Protein AF-A0A914RJ58-F1 (afdb_monomer_lite)

Secondary structure (DSSP, 8-state):
-PPP--S-EEEE--TTTTPPTT------GGG--S--SS-TTHHHHHHHHHHHHHHHHHHHTTS--EEEE--S---BTTB-HHHHHHHHHHHHTTSS--------SS-----

InterPro domains:
  IPR002225 3-beta hydroxysteroid dehydrogenase/isomerase [PF01073] (40-103)
  IPR036291 NAD(P)-binding domain superfamily [SSF51735] (29-109)

Structure (mmCIF, N/CA/C/O backbone):
data_AF-A0A914RJ58-F1
#
_entry.id   AF-A0A914RJ58-F1
#
loop_
_atom_site.group_PDB
_atom_site.id
_atom_site.type_symbol
_atom_site.label_atom_id
_atom_site.label_alt_id
_atom_site.label_comp_id
_atom_site.label_asym_id
_atom_site.label_entity_id
_atom_site.label_seq_id
_atom_site.pdbx_PDB_ins_code
_atom_site.Cartn_x
_atom_site.Cartn_y
_atom_site.Cartn_z
_atom_site.occupancy
_atom_site.B_iso_or_equiv
_atom_site.auth_seq_id
_atom_site.auth_comp_id
_atom_site.auth_asym_id
_atom_site.auth_atom_id
_atom_site.pdbx_PDB_model_num
ATOM 1 N N . MET A 1 1 ? -29.583 12.149 11.790 1.00 47.59 1 MET A N 1
ATOM 2 C CA . MET A 1 1 ? -28.893 11.160 10.932 1.00 47.59 1 MET A CA 1
ATOM 3 C C . MET A 1 1 ? -29.009 9.804 11.603 1.00 47.59 1 MET A C 1
ATOM 5 O O . MET A 1 1 ? -28.620 9.704 12.758 1.00 47.59 1 MET A O 1
ATOM 9 N N . GLN A 1 2 ? -29.597 8.802 10.945 1.00 51.62 2 GLN A N 1
ATOM 10 C CA . GLN A 1 2 ? -29.563 7.423 11.448 1.00 51.62 2 GLN A CA 1
ATOM 11 C C . GLN A 1 2 ? -28.135 6.891 11.291 1.00 51.62 2 GLN A C 1
ATOM 13 O O . GLN A 1 2 ? -27.572 6.993 10.202 1.00 51.62 2 GLN A O 1
ATOM 18 N N . SER A 1 3 ? -27.532 6.379 12.367 1.00 65.19 3 SER A N 1
ATOM 19 C CA . SER A 1 3 ? -26.237 5.711 12.258 1.00 65.19 3 SER A CA 1
ATOM 20 C C . SER A 1 3 ? -26.450 4.314 11.677 1.00 65.19 3 SER A C 1
ATOM 22 O O . SER A 1 3 ? -27.291 3.546 12.141 1.00 65.19 3 SER A O 1
ATOM 24 N N . LEU A 1 4 ? -25.707 3.993 10.621 1.00 73.25 4 LEU A N 1
ATOM 25 C CA . LEU A 1 4 ? -25.646 2.634 10.103 1.00 73.25 4 LEU A CA 1
ATOM 26 C C . LEU A 1 4 ? -24.741 1.831 11.036 1.00 73.25 4 LEU A C 1
ATOM 28 O O . LEU A 1 4 ? -23.576 2.179 11.228 1.00 73.25 4 LEU A O 1
ATOM 32 N N . HIS A 1 5 ? -25.276 0.773 11.641 1.00 81.75 5 HIS A N 1
ATOM 33 C CA . HIS A 1 5 ? -24.476 -0.149 12.435 1.00 81.75 5 HIS A CA 1
ATOM 34 C C . HIS A 1 5 ? -23.616 -0.999 11.491 1.00 81.75 5 HIS A C 1
ATOM 36 O O . HIS A 1 5 ? -24.121 -1.914 10.843 1.00 81.75 5 HIS A O 1
ATOM 42 N N . ILE A 1 6 ? -22.326 -0.673 11.383 1.00 80.94 6 ILE A N 1
ATOM 43 C CA . ILE A 1 6 ? -21.359 -1.432 10.583 1.00 80.94 6 ILE A CA 1
ATOM 44 C C . ILE A 1 6 ? -20.637 -2.414 11.519 1.00 80.94 6 ILE A C 1
ATOM 46 O O . ILE A 1 6 ? -19.799 -1.979 12.309 1.00 80.94 6 ILE A O 1
ATOM 50 N N . PRO A 1 7 ? -20.919 -3.729 11.450 1.00 79.69 7 PRO A N 1
ATOM 51 C CA . PRO A 1 7 ? -20.334 -4.701 12.378 1.00 79.69 7 PRO A CA 1
ATOM 52 C C . PRO A 1 7 ? -18.835 -4.931 12.134 1.00 79.69 7 PRO A C 1
ATOM 54 O O . PRO A 1 7 ? -18.090 -5.245 13.065 1.00 79.69 7 PRO A O 1
ATOM 57 N N . ARG A 1 8 ? -18.382 -4.789 10.881 1.00 90.56 8 ARG A N 1
ATOM 58 C CA . ARG A 1 8 ? -16.977 -4.922 10.488 1.00 90.56 8 ARG A CA 1
ATOM 59 C C . ARG A 1 8 ? -16.686 -4.122 9.223 1.00 90.56 8 ARG A C 1
ATOM 61 O O . ARG A 1 8 ? -17.392 -4.273 8.231 1.00 90.56 8 ARG A O 1
ATOM 68 N N . LEU A 1 9 ? -15.628 -3.320 9.247 1.00 93.50 9 LEU A N 1
ATOM 69 C CA . LEU A 1 9 ? -15.081 -2.641 8.076 1.00 93.50 9 LEU A CA 1
ATOM 70 C C . LEU A 1 9 ? -13.949 -3.483 7.475 1.00 93.50 9 LEU A C 1
ATOM 72 O O . LEU A 1 9 ? -13.039 -3.895 8.187 1.00 93.50 9 LEU A O 1
ATOM 76 N N . ILE A 1 10 ? -13.978 -3.723 6.167 1.00 95.44 10 ILE A N 1
ATOM 77 C CA . ILE A 1 10 ? -12.851 -4.325 5.446 1.00 95.44 10 ILE A CA 1
ATOM 78 C C . ILE A 1 10 ? -12.290 -3.250 4.525 1.00 95.44 10 ILE A C 1
ATOM 80 O O . ILE A 1 10 ? -13.010 -2.722 3.679 1.00 95.44 10 ILE A O 1
ATOM 84 N N . PHE A 1 11 ? -11.022 -2.905 4.713 1.00 95.50 11 PHE A N 1
ATOM 85 C CA . PHE A 1 11 ? -10.345 -1.875 3.938 1.00 95.50 11 PHE A CA 1
ATOM 86 C C . PHE A 1 11 ? -9.202 -2.478 3.128 1.00 95.50 11 PHE A C 1
ATOM 88 O O . PHE A 1 11 ? -8.347 -3.168 3.675 1.00 95.50 11 PHE A O 1
ATOM 95 N N . SER A 1 12 ? -9.183 -2.188 1.826 1.00 94.00 12 SER A N 1
ATOM 96 C CA . SER A 1 12 ? -8.080 -2.550 0.934 1.00 94.00 12 SER A CA 1
ATOM 97 C C . SER A 1 12 ? -7.148 -1.350 0.746 1.00 94.00 12 SER A C 1
ATOM 99 O O . SER A 1 12 ? -7.452 -0.402 0.005 1.00 94.00 12 SER A O 1
ATOM 101 N N . GLY A 1 13 ? -6.023 -1.411 1.449 1.00 91.81 13 GLY A N 1
ATOM 102 C CA . GLY A 1 13 ? -4.867 -0.537 1.310 1.00 91.81 13 GLY A CA 1
ATOM 103 C C . GLY A 1 13 ? -3.898 -1.041 0.242 1.00 91.81 13 GLY A C 1
ATOM 104 O O . GLY A 1 13 ? -4.316 -1.637 -0.751 1.00 91.81 13 GLY A O 1
ATOM 105 N N . ASP A 1 14 ? -2.614 -0.782 0.469 1.00 90.00 14 ASP A N 1
ATOM 106 C CA . ASP A 1 14 ? -1.503 -1.160 -0.402 1.00 90.00 14 ASP A CA 1
ATOM 107 C C . ASP A 1 14 ? -0.256 -1.406 0.467 1.00 90.00 14 ASP A C 1
ATOM 109 O O . ASP A 1 14 ? -0.044 -0.711 1.462 1.00 90.00 14 ASP A O 1
ATOM 113 N N . ALA A 1 15 ? 0.559 -2.407 0.140 1.00 87.19 15 ALA A N 1
ATOM 114 C CA . ALA A 1 15 ? 1.778 -2.709 0.898 1.00 87.19 15 ALA A CA 1
ATOM 115 C C . ALA A 1 15 ? 2.796 -1.561 0.876 1.00 87.19 15 ALA A C 1
ATOM 117 O O . ALA A 1 15 ? 3.497 -1.340 1.864 1.00 87.19 15 ALA A O 1
ATOM 118 N N . TYR A 1 16 ? 2.845 -0.804 -0.219 1.00 85.94 16 TYR A N 1
ATOM 119 C CA . TYR A 1 16 ? 3.809 0.272 -0.422 1.00 85.94 16 TYR A CA 1
ATOM 120 C C . TYR A 1 16 ? 3.254 1.647 -0.032 1.00 85.94 16 TYR A C 1
ATOM 122 O O . TYR A 1 16 ? 3.998 2.628 -0.031 1.00 85.94 16 TYR A O 1
ATOM 130 N N . SER A 1 17 ? 1.969 1.757 0.342 1.00 88.44 17 SER A N 1
ATOM 131 C CA . SER A 1 17 ? 1.386 3.055 0.713 1.00 88.44 17 SER A CA 1
ATOM 132 C C . SER A 1 17 ? 1.980 3.660 1.981 1.00 88.44 17 SER A C 1
ATOM 134 O O . SER A 1 17 ? 1.909 4.871 2.149 1.00 88.44 17 SER A O 1
ATOM 136 N N . MET A 1 18 ? 2.545 2.838 2.868 1.00 86.25 18 MET A N 1
ATOM 137 C CA . MET A 1 18 ? 3.164 3.291 4.121 1.00 86.25 18 MET A CA 1
ATOM 138 C C . MET A 1 18 ? 4.680 3.485 4.001 1.00 86.25 18 MET A C 1
ATOM 140 O O . MET A 1 18 ? 5.313 3.837 4.992 1.00 86.25 18 MET A O 1
ATOM 144 N N . LEU A 1 19 ? 5.266 3.258 2.819 1.00 85.12 19 LEU A N 1
ATOM 145 C CA . LEU A 1 19 ? 6.707 3.385 2.636 1.00 85.12 19 LEU A CA 1
ATOM 146 C C . LEU A 1 19 ? 7.092 4.813 2.237 1.00 85.12 19 LEU A C 1
ATOM 148 O O . LEU A 1 19 ? 6.553 5.341 1.251 1.00 85.12 19 LEU A O 1
ATOM 152 N N . PRO A 1 20 ? 8.049 5.428 2.950 1.00 83.25 20 PRO A N 1
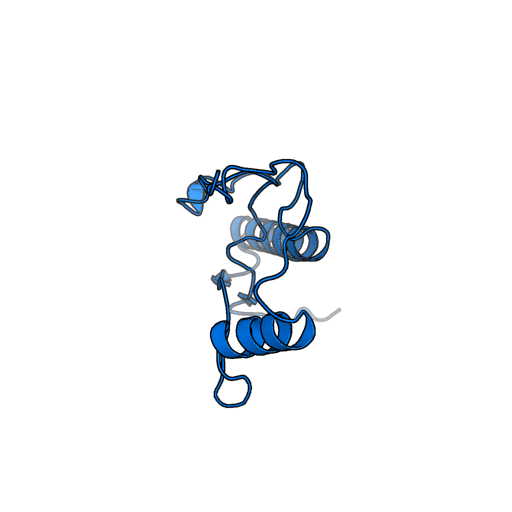ATOM 153 C CA . PRO A 1 20 ? 8.700 6.624 2.465 1.00 83.25 20 PRO A CA 1
ATOM 154 C C . PRO A 1 20 ? 9.513 6.343 1.199 1.00 83.25 20 PRO A C 1
ATOM 156 O O . PRO A 1 20 ? 9.919 5.217 0.902 1.00 83.25 20 PRO A O 1
ATOM 159 N N . SER A 1 21 ? 9.755 7.393 0.421 1.00 77.38 21 SER A N 1
ATOM 160 C CA . SER A 1 21 ? 10.600 7.306 -0.768 1.00 77.38 21 SER A CA 1
ATOM 161 C C . SER A 1 21 ? 12.024 6.910 -0.375 1.00 77.38 21 SER A C 1
ATOM 163 O O . SER A 1 21 ? 12.632 7.563 0.471 1.00 77.38 21 SER A O 1
ATOM 165 N N . GLY A 1 22 ? 12.564 5.877 -1.026 1.00 67.06 22 GLY A N 1
ATOM 166 C CA . GLY A 1 22 ? 13.911 5.362 -0.763 1.00 67.06 22 GLY A CA 1
ATOM 167 C C . GLY A 1 22 ? 14.011 4.399 0.424 1.00 67.06 22 GLY A C 1
ATOM 168 O O . GLY A 1 22 ? 15.114 3.956 0.729 1.00 67.06 22 GLY A O 1
ATOM 169 N N . ASP A 1 23 ? 12.895 4.060 1.076 1.00 70.50 23 ASP A N 1
ATOM 170 C CA . ASP A 1 23 ? 12.867 3.051 2.133 1.00 70.50 23 ASP A CA 1
ATOM 171 C C . ASP A 1 23 ? 12.653 1.644 1.558 1.00 70.50 23 ASP A C 1
ATOM 173 O O . ASP A 1 23 ? 11.693 1.369 0.835 1.00 70.50 23 ASP A O 1
ATOM 177 N N . ASN A 1 24 ? 13.576 0.753 1.900 1.00 63.59 24 ASN A N 1
ATOM 178 C CA . ASN A 1 24 ? 13.621 -0.657 1.535 1.00 63.59 24 ASN A CA 1
ATOM 179 C C . ASN A 1 24 ? 13.415 -1.591 2.747 1.00 63.59 24 ASN A C 1
ATOM 181 O O . ASN A 1 24 ? 13.511 -2.811 2.604 1.00 63.59 24 ASN A O 1
ATOM 185 N N . PHE A 1 25 ? 13.103 -1.045 3.929 1.00 58.84 25 PHE A N 1
ATOM 186 C CA . PHE A 1 25 ? 12.981 -1.772 5.198 1.00 58.84 25 PHE A CA 1
ATOM 187 C C . PHE A 1 25 ? 11.537 -1.920 5.700 1.00 58.84 25 PHE A C 1
ATOM 189 O O . PHE A 1 25 ? 11.321 -2.126 6.895 1.00 58.84 25 PHE A O 1
ATOM 196 N N . GLY A 1 26 ? 10.553 -1.911 4.794 1.00 59.12 26 GLY A N 1
ATOM 197 C CA . GLY A 1 26 ? 9.123 -2.152 5.047 1.00 59.12 26 GLY A CA 1
ATOM 198 C C . GLY A 1 26 ? 8.762 -3.557 5.557 1.00 59.12 26 GLY A C 1
ATOM 199 O O . GLY A 1 26 ? 7.890 -4.216 4.999 1.00 59.12 26 GLY A O 1
ATOM 200 N N . LEU A 1 27 ? 9.466 -4.061 6.570 1.00 57.69 27 LEU A N 1
ATOM 201 C CA . LEU A 1 27 ? 9.506 -5.472 6.953 1.00 57.69 27 LEU A CA 1
ATOM 202 C C . LEU A 1 27 ? 8.401 -5.878 7.943 1.00 57.69 27 LEU A C 1
ATOM 204 O O . LEU A 1 27 ? 8.200 -7.071 8.160 1.00 57.69 27 LEU A O 1
ATOM 208 N N . SER A 1 28 ? 7.686 -4.932 8.564 1.00 68.19 28 SER A N 1
ATOM 209 C CA . SER A 1 28 ? 6.634 -5.250 9.540 1.00 68.19 28 SER A CA 1
ATOM 210 C C . SER A 1 28 ? 5.571 -4.165 9.646 1.00 68.19 28 SER A C 1
ATOM 212 O O . SER A 1 28 ? 5.872 -2.980 9.666 1.00 68.19 28 SER A O 1
ATOM 214 N N . GLU A 1 29 ? 4.311 -4.560 9.810 1.00 68.19 29 GLU A N 1
ATOM 215 C CA . GLU A 1 29 ? 3.200 -3.621 9.992 1.00 68.19 29 GLU A CA 1
ATOM 216 C C . GLU A 1 29 ? 3.318 -2.795 11.281 1.00 68.19 29 GLU A C 1
ATOM 218 O O . GLU A 1 29 ? 2.786 -1.687 11.341 1.00 68.19 29 GLU A O 1
ATOM 223 N N . TYR A 1 30 ? 4.049 -3.308 12.277 1.00 66.00 30 TYR A N 1
ATOM 224 C CA . TYR A 1 30 ? 4.283 -2.642 13.560 1.00 66.00 30 TYR A CA 1
ATOM 225 C C . TYR A 1 30 ? 5.187 -1.410 13.459 1.00 66.00 30 TYR A C 1
ATOM 227 O O . TYR A 1 30 ? 5.125 -0.555 14.338 1.00 66.00 30 TYR A O 1
ATOM 235 N N . ILE A 1 31 ? 6.015 -1.295 12.415 1.00 72.56 31 ILE A N 1
ATOM 236 C CA . ILE A 1 31 ? 6.903 -0.130 12.250 1.00 72.56 31 ILE A CA 1
ATOM 237 C C . ILE A 1 31 ? 6.156 1.078 11.667 1.00 72.56 31 ILE A C 1
ATOM 239 O O . ILE A 1 31 ? 6.601 2.212 11.817 1.00 72.56 31 ILE A O 1
ATOM 243 N N . HIS A 1 32 ? 4.990 0.856 11.051 1.00 74.12 32 HIS A N 1
ATOM 244 C CA . HIS A 1 32 ? 4.162 1.892 10.427 1.00 74.12 32 HIS A CA 1
ATOM 245 C C . HIS A 1 32 ? 3.234 2.578 11.447 1.00 74.12 32 HIS A C 1
ATOM 247 O O . HIS A 1 32 ? 2.025 2.714 11.228 1.00 74.12 32 HIS A O 1
ATOM 253 N N . ASP A 1 33 ? 3.776 2.975 12.601 1.00 80.31 33 ASP A N 1
ATOM 254 C CA . ASP A 1 33 ? 2.981 3.596 13.667 1.00 80.31 33 ASP A CA 1
ATOM 255 C C . ASP A 1 33 ? 2.735 5.095 13.444 1.00 80.31 33 ASP A C 1
ATOM 257 O O . ASP A 1 33 ? 1.728 5.640 13.892 1.00 80.31 33 ASP A O 1
ATOM 261 N N . SER A 1 34 ? 3.603 5.755 12.678 1.00 86.00 34 SER A N 1
ATOM 262 C CA . SER A 1 34 ? 3.483 7.165 12.308 1.00 86.00 34 SER A CA 1
ATOM 263 C C . SER A 1 34 ? 3.347 7.349 10.796 1.00 86.00 34 SER A C 1
ATOM 265 O O . SER A 1 34 ? 3.646 6.458 10.003 1.00 86.00 34 SER A O 1
ATOM 267 N N . MET A 1 35 ? 2.824 8.510 10.395 1.00 87.56 35 MET A N 1
ATOM 268 C CA . MET A 1 35 ? 2.689 8.851 8.983 1.00 87.56 35 MET A CA 1
ATOM 269 C C . MET A 1 35 ? 4.076 9.135 8.382 1.00 87.56 35 MET A C 1
ATOM 271 O O . MET A 1 35 ? 4.817 9.934 8.965 1.00 87.56 35 MET A O 1
ATOM 275 N N . PRO A 1 36 ? 4.412 8.562 7.215 1.00 85.50 36 PRO A N 1
ATOM 276 C CA . PRO A 1 36 ? 5.606 8.937 6.467 1.00 85.50 36 PRO A CA 1
ATOM 277 C C . PRO A 1 36 ? 5.634 10.434 6.122 1.00 85.50 36 PRO A C 1
ATOM 279 O O . PRO A 1 36 ? 4.593 11.059 5.908 1.00 85.50 36 PRO A O 1
ATOM 282 N N . SER A 1 37 ? 6.831 11.020 6.037 1.00 86.12 37 SER A N 1
ATOM 283 C CA . SER A 1 37 ? 7.021 12.414 5.600 1.00 86.12 37 SER A CA 1
ATOM 284 C C . SER A 1 37 ? 6.877 12.591 4.084 1.00 86.12 37 SER A C 1
ATOM 286 O O . SER A 1 37 ? 6.584 13.686 3.607 1.00 86.12 37 SER A O 1
ATOM 288 N N . ASN A 1 38 ? 7.078 11.513 3.329 1.00 85.56 38 ASN A N 1
ATOM 289 C CA . ASN A 1 38 ? 6.860 11.397 1.893 1.00 85.56 38 ASN A CA 1
ATOM 290 C C . ASN A 1 38 ? 6.340 9.983 1.576 1.00 85.56 38 ASN A C 1
ATOM 292 O O . ASN A 1 38 ? 6.365 9.111 2.437 1.00 85.56 38 ASN A O 1
ATOM 296 N N . PHE A 1 39 ? 5.852 9.755 0.357 1.00 86.31 39 PHE A N 1
ATOM 297 C CA . PHE A 1 39 ? 5.231 8.484 -0.023 1.00 86.31 39 PHE A CA 1
ATOM 298 C C . PHE A 1 39 ? 5.825 7.968 -1.328 1.00 86.31 39 PHE A C 1
ATOM 300 O O . PHE A 1 39 ? 5.791 8.676 -2.338 1.00 86.31 39 PHE A O 1
ATOM 307 N N . MET A 1 40 ? 6.294 6.717 -1.326 1.00 84.81 40 MET A N 1
ATOM 308 C CA . MET A 1 40 ? 6.861 6.055 -2.507 1.00 84.81 40 MET A CA 1
ATOM 309 C C . MET A 1 40 ? 5.877 6.046 -3.686 1.00 84.81 40 MET A C 1
ATOM 311 O O . MET A 1 40 ? 6.257 6.328 -4.820 1.00 84.81 40 MET A O 1
ATOM 315 N N . LEU A 1 41 ? 4.594 5.793 -3.411 1.00 85.81 41 LEU A N 1
ATOM 316 C CA . LEU A 1 41 ? 3.526 5.811 -4.417 1.00 85.81 41 LEU A CA 1
ATOM 317 C C . LEU A 1 41 ? 2.883 7.201 -4.613 1.00 85.81 41 LEU A C 1
ATOM 319 O O . LEU A 1 41 ? 1.783 7.313 -5.162 1.00 85.81 41 LEU A O 1
ATOM 323 N N . GLY A 1 42 ? 3.517 8.268 -4.120 1.00 87.44 42 GLY A N 1
ATOM 324 C CA . GLY A 1 42 ? 3.005 9.636 -4.200 1.00 87.44 42 GLY A CA 1
ATOM 325 C C . GLY A 1 42 ? 1.613 9.800 -3.577 1.00 87.44 42 GLY A C 1
ATOM 326 O O . GLY A 1 42 ? 1.301 9.207 -2.544 1.00 87.44 42 GLY A O 1
ATOM 327 N N . ILE A 1 43 ? 0.756 10.589 -4.235 1.00 90.06 43 ILE A N 1
ATOM 328 C CA . ILE A 1 43 ? -0.606 10.919 -3.765 1.00 90.06 43 ILE A CA 1
ATOM 329 C C . ILE A 1 43 ? -1.462 9.660 -3.569 1.00 90.06 43 ILE A C 1
ATOM 331 O O . ILE A 1 43 ? -2.286 9.602 -2.654 1.00 90.06 43 ILE A O 1
ATOM 335 N N . TYR A 1 44 ? -1.266 8.631 -4.400 1.00 89.81 44 TYR A N 1
ATOM 336 C CA . TYR A 1 44 ? -1.980 7.367 -4.242 1.00 89.81 44 TYR A CA 1
ATOM 337 C C . TYR A 1 44 ? -1.620 6.702 -2.906 1.00 89.81 44 TYR A C 1
ATOM 339 O O . TYR A 1 44 ? -2.521 6.396 -2.121 1.00 89.81 44 TYR A O 1
ATOM 347 N N . GLY A 1 45 ? -0.322 6.572 -2.608 1.00 90.38 45 GLY A N 1
ATOM 348 C CA . GLY A 1 45 ? 0.157 6.044 -1.328 1.00 90.38 45 GLY A CA 1
ATOM 349 C C . GLY A 1 45 ? -0.346 6.864 -0.142 1.00 90.38 45 GLY A C 1
ATOM 350 O O . GLY A 1 45 ? -0.940 6.310 0.783 1.00 90.38 45 GLY A O 1
ATOM 351 N N . GLU A 1 46 ? -0.230 8.191 -0.224 1.00 93.69 46 GLU A N 1
ATOM 352 C CA . GLU A 1 46 ? -0.716 9.102 0.816 1.00 93.69 46 GLU A CA 1
ATOM 353 C C . GLU A 1 46 ? -2.208 8.902 1.114 1.00 93.69 46 GLU A C 1
ATOM 355 O O . GLU A 1 46 ? -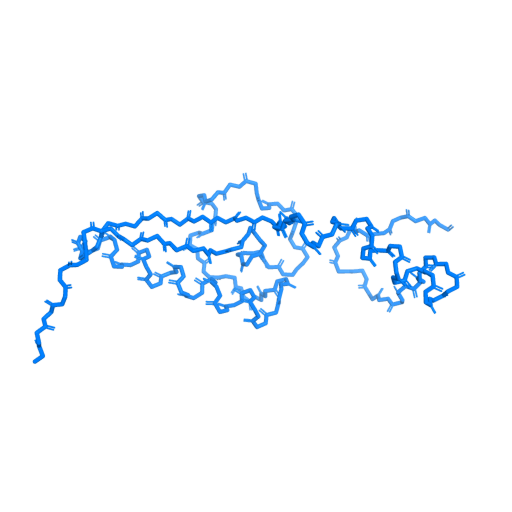2.616 8.823 2.277 1.00 93.69 46 GLU A O 1
ATOM 360 N N . SER A 1 47 ? -3.038 8.796 0.072 1.00 95.50 47 SER A N 1
ATOM 361 C CA . SER A 1 47 ? -4.486 8.639 0.231 1.00 95.50 47 SER A CA 1
ATOM 362 C C . SER A 1 47 ? -4.848 7.358 0.992 1.00 95.50 47 SER A C 1
ATOM 364 O O . SER A 1 47 ? -5.716 7.378 1.872 1.00 95.50 47 SER A O 1
ATOM 366 N N . LYS A 1 48 ? -4.142 6.257 0.705 1.00 94.75 48 LYS A N 1
ATOM 367 C CA . LYS A 1 48 ? -4.338 4.958 1.354 1.00 94.75 48 LYS A CA 1
ATOM 368 C C . LYS A 1 48 ? -3.836 4.973 2.793 1.00 94.75 48 LYS A C 1
ATOM 370 O O . LYS A 1 48 ? -4.574 4.540 3.678 1.00 94.75 48 LYS A O 1
ATOM 375 N N . ALA A 1 49 ? -2.658 5.546 3.035 1.00 93.19 49 ALA A N 1
ATOM 376 C CA . ALA A 1 49 ? -2.095 5.698 4.372 1.00 93.19 49 ALA A CA 1
ATOM 377 C C . ALA A 1 49 ? -3.017 6.524 5.282 1.00 93.19 49 ALA A C 1
ATOM 379 O O . ALA A 1 49 ? -3.376 6.095 6.379 1.00 93.19 49 ALA A O 1
ATOM 380 N N . ARG A 1 50 ? -3.493 7.685 4.811 1.00 95.12 50 ARG A N 1
ATOM 381 C CA . ARG A 1 50 ? -4.425 8.538 5.570 1.00 95.12 50 ARG A CA 1
ATOM 382 C C . ARG A 1 50 ? -5.727 7.825 5.913 1.00 95.12 50 ARG A C 1
ATOM 384 O O . ARG A 1 50 ? -6.171 7.908 7.058 1.00 95.12 50 ARG A O 1
ATOM 391 N N . ALA A 1 51 ? -6.328 7.126 4.950 1.00 95.62 51 ALA A N 1
ATOM 392 C CA . ALA A 1 51 ? -7.541 6.352 5.192 1.00 95.62 51 ALA A CA 1
ATOM 393 C C . ALA A 1 51 ? -7.308 5.277 6.263 1.00 95.62 51 ALA A C 1
ATOM 395 O O . ALA A 1 51 ? -8.105 5.142 7.192 1.00 95.62 51 ALA A O 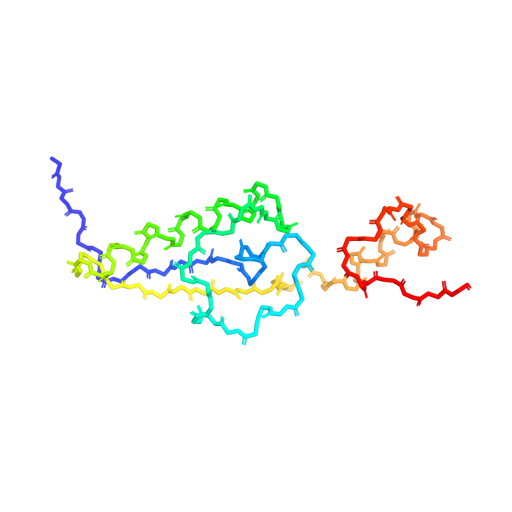1
ATOM 396 N N . GLU A 1 52 ? -6.181 4.572 6.184 1.00 94.38 52 GLU A N 1
ATOM 397 C CA . GLU A 1 52 ? -5.817 3.558 7.163 1.00 94.38 52 GLU A CA 1
ATOM 398 C C . GLU A 1 52 ? -5.667 4.132 8.580 1.00 94.38 52 GLU A C 1
ATOM 400 O O . GLU A 1 52 ? -6.230 3.585 9.526 1.00 94.38 52 GLU A O 1
ATOM 405 N N . PHE A 1 53 ? -4.988 5.272 8.742 1.00 93.25 53 PHE A N 1
ATOM 406 C CA . PHE A 1 53 ? -4.844 5.936 10.044 1.00 93.25 53 PHE A CA 1
ATOM 407 C C . PHE A 1 53 ? -6.187 6.360 10.653 1.00 93.25 53 PHE A C 1
ATOM 409 O O . PHE A 1 53 ? -6.388 6.226 11.863 1.00 93.25 53 PHE A O 1
ATOM 416 N N . VAL A 1 54 ? -7.128 6.837 9.832 1.00 93.88 54 VAL A N 1
ATOM 417 C CA . VAL A 1 54 ? -8.491 7.153 10.292 1.00 93.88 54 VAL A CA 1
ATOM 418 C C . VAL A 1 54 ? -9.197 5.892 10.792 1.00 93.88 54 VAL A C 1
ATOM 420 O O . VAL A 1 54 ? -9.813 5.915 11.859 1.00 93.88 54 VAL A O 1
ATOM 423 N N . ILE A 1 55 ? -9.065 4.782 10.062 1.00 93.56 55 ILE A N 1
ATOM 424 C CA . ILE A 1 55 ? -9.650 3.490 10.438 1.00 93.56 55 ILE A CA 1
ATOM 425 C C . ILE A 1 55 ? -9.024 2.972 11.736 1.00 93.56 55 ILE A C 1
ATOM 427 O O . ILE A 1 55 ? -9.761 2.614 12.652 1.00 93.56 55 ILE A O 1
ATOM 431 N N . ARG A 1 56 ? -7.690 2.999 11.860 1.00 91.69 56 ARG A N 1
ATOM 432 C CA . ARG A 1 56 ? -6.960 2.608 13.080 1.00 91.69 56 ARG A CA 1
ATOM 433 C C . ARG A 1 56 ? -7.403 3.423 14.295 1.00 91.69 56 ARG A C 1
ATOM 435 O O . ARG A 1 56 ? -7.598 2.875 15.374 1.00 91.69 56 ARG A O 1
ATOM 442 N N . LYS A 1 57 ? -7.615 4.730 14.128 1.00 91.94 57 LYS A N 1
ATOM 443 C CA . LYS A 1 57 ? -8.130 5.579 15.210 1.00 91.94 57 LYS A CA 1
ATOM 444 C C . LYS A 1 57 ? -9.550 5.172 15.622 1.00 91.94 57 LYS A C 1
ATOM 446 O O . LYS A 1 57 ? -9.839 5.100 16.811 1.00 91.94 57 LYS A O 1
ATOM 451 N N . ALA A 1 58 ? -10.422 4.880 14.658 1.00 90.56 58 ALA A N 1
ATOM 452 C CA . ALA A 1 58 ? -11.797 4.456 14.925 1.00 90.56 58 ALA A CA 1
ATOM 453 C C . ALA A 1 58 ? -11.897 3.047 15.548 1.00 90.56 58 ALA A C 1
ATOM 455 O O . ALA A 1 58 ? -12.843 2.770 16.290 1.00 90.56 58 ALA A O 1
ATOM 456 N N . THR A 1 59 ? -10.934 2.157 15.278 1.00 90.94 59 THR A N 1
ATOM 457 C CA . THR A 1 59 ? -10.853 0.851 15.953 1.00 90.94 59 THR A CA 1
ATOM 458 C C . THR A 1 59 ? -10.337 0.977 17.383 1.00 90.94 59 THR A C 1
ATOM 460 O O . THR A 1 59 ? -10.877 0.328 18.275 1.00 90.94 59 THR A O 1
ATOM 463 N N . GLN A 1 60 ? -9.364 1.858 17.640 1.00 89.69 60 GLN A N 1
ATOM 464 C CA . GLN A 1 60 ? -8.866 2.138 18.996 1.00 89.69 60 GLN A CA 1
ATOM 465 C C . GLN A 1 60 ? -9.949 2.706 19.923 1.00 89.69 60 GLN A C 1
ATOM 467 O O . GLN A 1 60 ? -9.970 2.387 21.109 1.00 89.69 60 GLN A O 1
ATOM 472 N N . THR A 1 61 ? -10.876 3.513 19.397 1.00 87.19 61 THR A N 1
ATOM 473 C CA . THR A 1 61 ? -12.023 4.030 20.165 1.00 87.19 61 THR A CA 1
ATOM 474 C C . THR A 1 61 ? -13.143 3.003 20.353 1.00 87.19 61 THR A C 1
ATOM 476 O O . THR A 1 61 ? -14.157 3.321 20.972 1.00 87.19 61 THR A O 1
ATOM 479 N N . GLY A 1 62 ? -13.008 1.793 19.796 1.00 84.00 62 GLY A N 1
ATOM 480 C CA . GLY A 1 62 ? -14.043 0.755 19.817 1.00 84.00 62 GLY A CA 1
ATOM 481 C C . GLY A 1 62 ? -15.268 1.084 18.959 1.00 84.00 62 GLY A C 1
ATOM 482 O O . GLY A 1 62 ? -16.301 0.431 19.088 1.00 84.00 62 GLY A O 1
ATOM 483 N N . SER A 1 63 ? -15.183 2.102 18.094 1.00 83.12 63 SER A N 1
ATOM 484 C CA . SER A 1 63 ? -16.312 2.550 17.270 1.00 83.12 63 SER A CA 1
ATOM 485 C C . SER A 1 63 ? -16.596 1.600 16.107 1.00 83.12 63 SER A C 1
ATOM 487 O O . SER A 1 63 ? -17.743 1.493 15.679 1.00 83.12 63 SER A O 1
ATOM 489 N N . ILE A 1 64 ? -15.565 0.91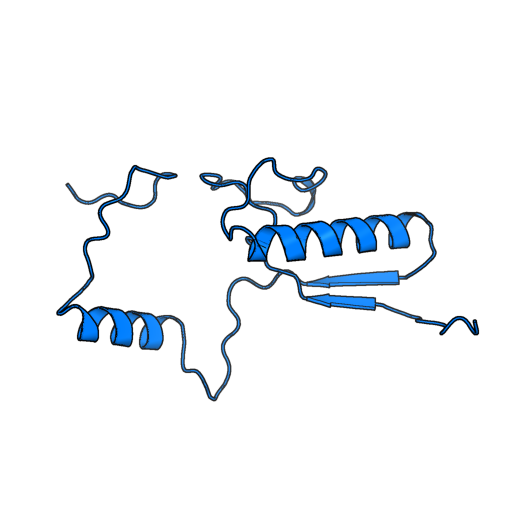3 15.604 1.00 88.62 64 ILE A N 1
ATOM 490 C CA . ILE A 1 64 ? -15.664 -0.103 14.550 1.00 88.62 64 ILE A CA 1
ATOM 491 C C . ILE A 1 64 ? -14.680 -1.250 14.814 1.00 88.62 64 ILE A C 1
ATOM 493 O O . ILE A 1 64 ? -13.618 -1.041 15.393 1.00 88.62 64 ILE A O 1
ATOM 497 N N . ASN A 1 65 ? -14.983 -2.446 14.309 1.00 92.19 65 ASN A N 1
ATOM 498 C CA . ASN A 1 65 ? -13.986 -3.503 14.116 1.00 92.19 65 ASN A CA 1
ATOM 499 C C . ASN A 1 65 ? -13.516 -3.467 12.661 1.00 92.19 65 ASN A C 1
ATOM 501 O O . ASN A 1 65 ? -14.365 -3.444 11.770 1.00 92.19 65 ASN A O 1
ATOM 505 N N . ALA A 1 66 ? -12.208 -3.486 12.394 1.00 93.38 66 ALA A N 1
ATOM 506 C CA . ALA A 1 66 ? -11.701 -3.414 11.024 1.00 93.38 66 ALA A CA 1
ATOM 507 C C . ALA A 1 66 ? -10.650 -4.478 10.696 1.00 93.38 66 ALA A C 1
ATOM 509 O O . ALA A 1 66 ? -9.865 -4.870 11.555 1.00 93.38 66 ALA A O 1
ATOM 510 N N . ILE A 1 67 ? -10.634 -4.906 9.432 1.00 95.06 67 ILE A N 1
ATOM 511 C CA . ILE A 1 67 ? -9.543 -5.663 8.810 1.00 95.06 67 ILE A CA 1
ATOM 512 C C . ILE A 1 67 ? -8.961 -4.778 7.712 1.00 95.06 67 ILE A C 1
ATOM 514 O O . ILE A 1 67 ? -9.691 -4.328 6.826 1.00 95.06 67 ILE A O 1
ATOM 518 N N . ILE A 1 68 ? -7.658 -4.529 7.778 1.00 93.81 68 ILE A N 1
ATOM 519 C CA . ILE A 1 68 ? -6.914 -3.778 6.770 1.00 93.81 68 ILE A CA 1
ATOM 520 C C . ILE A 1 68 ? -6.070 -4.780 5.987 1.00 93.81 68 ILE A C 1
ATOM 522 O O . ILE A 1 68 ? -5.268 -5.502 6.568 1.00 93.81 68 ILE A O 1
ATOM 526 N N . LEU A 1 69 ? -6.270 -4.833 4.674 1.00 93.12 69 LEU A N 1
ATOM 527 C CA . LEU A 1 69 ? -5.495 -5.661 3.757 1.00 93.12 69 LEU A CA 1
ATOM 528 C C . LEU A 1 69 ? -4.542 -4.758 2.981 1.00 93.12 69 LEU A C 1
ATOM 530 O O . LEU A 1 69 ? -4.981 -3.764 2.407 1.00 93.12 69 LEU A O 1
ATOM 534 N N . ARG A 1 70 ? -3.259 -5.112 2.926 1.00 90.19 70 ARG A N 1
ATOM 535 C CA . ARG A 1 70 ? -2.229 -4.378 2.179 1.00 90.19 70 ARG A CA 1
ATOM 536 C C . ARG A 1 70 ? -1.647 -5.251 1.056 1.00 90.19 70 ARG A C 1
ATOM 538 O O . ARG A 1 70 ? -0.546 -5.776 1.200 1.00 90.19 70 ARG A O 1
ATOM 545 N N . PRO A 1 71 ? -2.391 -5.486 -0.036 1.00 88.25 71 PRO A N 1
ATOM 546 C CA . PRO A 1 71 ? -1.855 -6.195 -1.195 1.00 88.25 71 PRO A CA 1
ATOM 547 C C . PRO A 1 71 ? -0.730 -5.385 -1.861 1.00 88.25 71 PRO A C 1
ATOM 549 O O . PRO A 1 71 ? -0.735 -4.159 -1.809 1.00 88.25 71 PRO A O 1
ATOM 552 N N . THR A 1 72 ? 0.228 -6.066 -2.491 1.00 83.19 72 THR A N 1
ATOM 553 C CA . THR A 1 72 ? 1.309 -5.437 -3.274 1.00 83.19 72 THR A CA 1
ATOM 554 C C . THR A 1 72 ? 0.875 -5.207 -4.718 1.00 83.19 72 THR A C 1
ATOM 556 O O . THR A 1 72 ? 0.825 -4.085 -5.200 1.00 83.19 72 THR A O 1
ATOM 559 N N . LEU A 1 73 ? 0.538 -6.286 -5.417 1.00 77.88 73 LEU A N 1
ATOM 560 C CA . LEU A 1 73 ? 0.083 -6.278 -6.799 1.00 77.88 73 LEU A CA 1
ATOM 561 C C . LEU A 1 73 ? -1.090 -7.249 -6.914 1.00 77.88 73 LEU A C 1
ATOM 563 O O . LEU A 1 73 ? -0.993 -8.398 -6.481 1.00 77.88 73 LEU A O 1
ATOM 567 N N . ILE A 1 74 ? -2.197 -6.787 -7.488 1.00 75.69 74 ILE A N 1
ATOM 568 C CA . ILE A 1 74 ? -3.396 -7.600 -7.701 1.00 75.69 74 ILE A CA 1
ATOM 569 C C . ILE A 1 74 ? -3.497 -7.896 -9.196 1.00 75.69 74 ILE A C 1
ATOM 571 O O . ILE A 1 74 ? -3.557 -6.974 -10.003 1.00 75.69 74 ILE A O 1
ATOM 575 N N . PHE A 1 75 ? -3.533 -9.178 -9.557 1.00 71.94 75 PHE A N 1
ATOM 576 C CA . PHE A 1 75 ? -3.748 -9.641 -10.930 1.00 71.94 75 PHE A CA 1
ATOM 577 C C . PHE A 1 75 ? -4.982 -10.541 -10.980 1.00 71.94 75 PHE A C 1
ATOM 579 O O . PHE A 1 75 ? -5.261 -11.263 -10.021 1.00 71.94 75 PHE A O 1
ATOM 586 N N . GLY A 1 76 ? -5.711 -10.501 -12.094 1.00 66.12 76 GLY A N 1
ATOM 587 C CA . GLY A 1 76 ? -6.903 -11.316 -12.324 1.00 66.12 76 GLY A CA 1
ATOM 588 C C . GLY A 1 76 ? -6.913 -11.922 -13.724 1.00 66.12 76 GLY A C 1
ATOM 589 O O . GLY A 1 76 ? -6.073 -11.594 -14.557 1.00 66.12 76 GLY A O 1
ATOM 590 N N . GLU A 1 77 ? -7.891 -12.784 -14.000 1.00 59.78 77 GLU A N 1
ATOM 591 C CA . GLU A 1 77 ? -7.971 -13.556 -15.253 1.00 59.78 77 GLU A CA 1
ATOM 592 C C . GLU A 1 77 ? -8.102 -12.698 -16.532 1.00 59.78 77 GLU A C 1
ATOM 594 O O . GLU A 1 77 ? -7.852 -13.197 -17.624 1.00 59.78 77 GLU A O 1
ATOM 599 N N . GLY A 1 78 ? -8.445 -11.406 -16.422 1.00 62.16 78 GLY A N 1
ATOM 600 C CA . GLY A 1 78 ? -8.536 -10.465 -17.552 1.00 62.16 78 GLY A CA 1
ATOM 601 C C . GLY A 1 78 ? -7.309 -9.569 -17.774 1.00 62.16 78 GLY A C 1
ATOM 602 O O . GLY A 1 78 ? -7.216 -8.916 -18.812 1.00 62.16 78 GLY A O 1
ATOM 603 N N . GLU A 1 79 ? -6.365 -9.528 -16.829 1.00 57.41 79 GLU A N 1
ATOM 604 C CA . GLU A 1 79 ? -5.165 -8.689 -16.906 1.00 57.41 79 GLU A CA 1
ATOM 605 C C . GLU A 1 79 ? -3.949 -9.529 -16.508 1.00 57.41 79 GLU A C 1
ATOM 607 O O . GLU A 1 79 ? -3.653 -9.761 -15.334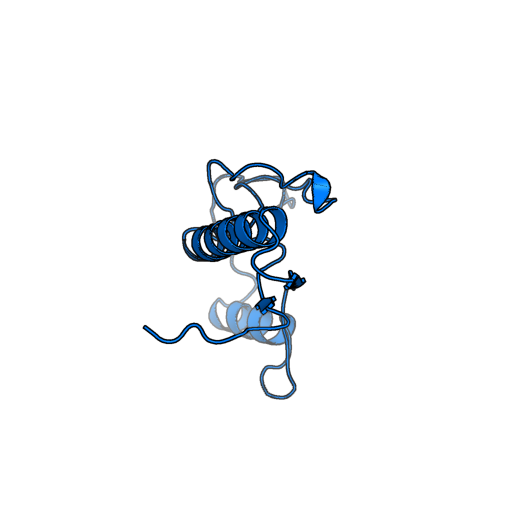 1.00 57.41 79 GLU A O 1
ATOM 612 N N . THR A 1 80 ? -3.283 -10.071 -17.528 1.00 58.31 80 THR A N 1
ATOM 613 C CA . THR A 1 80 ? -2.320 -11.161 -17.383 1.00 58.31 80 THR A CA 1
ATOM 614 C C . THR A 1 80 ? -0.971 -10.656 -16.875 1.00 58.31 80 THR A C 1
ATOM 616 O O . THR A 1 80 ? -0.030 -10.509 -17.636 1.00 58.31 80 THR A O 1
ATOM 619 N N . HIS A 1 81 ? -0.838 -10.456 -15.567 1.00 67.38 81 HIS A N 1
ATOM 620 C CA . HIS A 1 81 ? 0.446 -10.356 -14.859 1.00 67.38 81 HIS A CA 1
ATOM 621 C C . HIS A 1 81 ? 1.318 -9.115 -15.144 1.00 67.38 81 HIS A C 1
ATOM 623 O O . HIS A 1 81 ? 1.366 -8.555 -16.240 1.00 67.38 81 HIS A O 1
ATOM 629 N N . LEU A 1 82 ? 2.110 -8.748 -14.129 1.00 69.56 82 LEU A N 1
ATOM 630 C CA . LEU A 1 82 ? 3.177 -7.741 -14.196 1.00 69.56 82 LEU A CA 1
ATOM 631 C C . LEU A 1 82 ? 4.044 -7.909 -15.449 1.00 69.56 82 LEU A C 1
ATOM 633 O O . LEU A 1 82 ? 4.429 -6.928 -16.075 1.00 69.56 82 LEU A O 1
ATOM 637 N N . VAL A 1 83 ? 4.304 -9.166 -15.814 1.00 72.25 83 VAL A N 1
ATOM 638 C CA . VAL A 1 83 ? 5.146 -9.558 -16.941 1.00 72.25 83 VAL A CA 1
ATOM 639 C C . VAL A 1 83 ? 4.571 -9.069 -18.265 1.00 72.25 83 VAL A C 1
ATOM 641 O O . VAL A 1 83 ? 5.288 -8.394 -18.986 1.00 72.25 83 VAL A O 1
ATOM 644 N N . SER A 1 84 ? 3.286 -9.280 -18.566 1.00 74.38 84 SER A N 1
ATOM 645 C CA . SER A 1 84 ? 2.733 -8.834 -19.859 1.00 74.38 84 SER A CA 1
ATOM 646 C C . SER A 1 84 ? 2.674 -7.310 -19.967 1.00 74.38 84 SER A C 1
ATOM 648 O O . SER A 1 84 ? 2.787 -6.751 -21.056 1.00 74.38 84 SER A O 1
ATOM 650 N N . MET A 1 85 ? 2.473 -6.610 -18.845 1.00 73.12 85 MET A N 1
ATOM 651 C CA . MET A 1 85 ? 2.525 -5.146 -18.816 1.00 73.12 85 MET A CA 1
ATOM 652 C C . MET A 1 85 ? 3.962 -4.655 -19.032 1.00 73.12 85 MET A C 1
ATOM 654 O O . MET A 1 85 ? 4.193 -3.811 -19.899 1.00 73.12 85 MET A O 1
ATOM 658 N N . ALA A 1 86 ? 4.930 -5.242 -18.323 1.00 76.94 86 ALA A N 1
ATOM 659 C CA . ALA A 1 86 ? 6.350 -4.967 -18.512 1.00 76.94 86 ALA A CA 1
ATOM 660 C C . ALA A 1 86 ? 6.797 -5.263 -19.953 1.00 76.94 86 ALA A C 1
ATOM 662 O O . ALA A 1 86 ? 7.474 -4.435 -20.556 1.00 76.94 86 ALA A O 1
ATOM 663 N N . GLU A 1 87 ? 6.357 -6.375 -20.542 1.00 79.56 87 GLU A N 1
ATOM 664 C CA . GLU A 1 87 ? 6.598 -6.730 -21.943 1.00 79.56 87 GLU A CA 1
ATOM 665 C C . GLU A 1 87 ? 6.005 -5.693 -22.897 1.00 79.56 87 GLU A C 1
ATOM 667 O O . GLU A 1 87 ? 6.727 -5.193 -23.752 1.00 79.56 87 GLU A O 1
ATOM 672 N N . LYS A 1 88 ? 4.737 -5.288 -22.725 1.00 80.25 88 LYS A N 1
ATOM 673 C CA . LYS A 1 88 ? 4.115 -4.227 -23.545 1.00 80.25 88 LYS A CA 1
ATOM 674 C C . LYS A 1 88 ? 4.911 -2.925 -23.492 1.00 80.25 88 LYS A C 1
ATOM 676 O O . LYS A 1 88 ? 5.111 -2.281 -24.524 1.00 80.25 88 LYS A O 1
ATOM 681 N N . VAL A 1 89 ? 5.363 -2.533 -22.300 1.00 77.81 89 VAL A N 1
ATOM 682 C CA . VAL A 1 89 ? 6.201 -1.344 -22.114 1.00 77.81 89 VAL A CA 1
ATOM 683 C C . VAL A 1 89 ? 7.546 -1.526 -22.813 1.00 77.81 89 VAL A C 1
ATOM 685 O O . VAL A 1 89 ? 7.955 -0.635 -23.556 1.00 77.81 89 VAL A O 1
ATOM 688 N N . CYS A 1 90 ? 8.206 -2.672 -22.654 1.00 82.69 90 CYS A N 1
ATOM 689 C CA . CYS A 1 90 ? 9.491 -2.939 -23.299 1.00 82.69 90 CYS A CA 1
ATOM 690 C C . CYS A 1 90 ? 9.367 -2.948 -24.829 1.00 82.69 90 CYS A C 1
ATOM 692 O O . CYS A 1 90 ? 10.114 -2.264 -25.523 1.00 82.69 90 CYS A O 1
ATOM 694 N N . SER A 1 91 ? 8.375 -3.651 -25.378 1.00 84.81 91 SER A N 1
ATOM 695 C CA . SER A 1 91 ? 8.131 -3.703 -26.822 1.00 84.81 91 SER A CA 1
ATOM 696 C C . SER A 1 91 ? 7.865 -2.318 -27.412 1.00 84.81 91 SER A C 1
ATOM 698 O O . SER A 1 91 ? 8.378 -2.006 -28.484 1.00 84.81 91 SER A O 1
ATOM 700 N N . LYS A 1 92 ? 7.119 -1.454 -26.708 1.00 83.06 92 LYS A N 1
ATOM 701 C CA . LYS A 1 92 ? 6.863 -0.074 -27.151 1.00 83.06 92 LYS A CA 1
ATOM 702 C C . LYS A 1 92 ? 8.128 0.793 -27.164 1.00 83.06 92 LYS A C 1
ATOM 704 O O . LYS A 1 92 ? 8.219 1.703 -27.982 1.00 83.06 92 LYS A O 1
ATOM 709 N N . ASN A 1 93 ? 9.081 0.521 -26.277 1.00 82.06 93 ASN A N 1
ATOM 710 C CA . ASN A 1 93 ? 10.323 1.287 -26.147 1.00 82.06 93 ASN A CA 1
ATOM 711 C C . ASN A 1 93 ? 11.518 0.642 -26.878 1.00 82.06 93 ASN A C 1
ATOM 713 O O . ASN A 1 93 ? 12.642 1.112 -26.734 1.00 82.06 93 ASN A O 1
ATOM 717 N N . GLY A 1 94 ? 11.294 -0.411 -27.676 1.00 84.50 94 GLY A N 1
ATOM 718 C CA . GLY A 1 94 ? 12.359 -1.095 -28.420 1.00 84.50 94 GLY A CA 1
ATOM 719 C C . GLY A 1 94 ? 13.287 -1.956 -27.552 1.00 84.50 94 GLY A C 1
ATOM 720 O O . GLY A 1 94 ? 14.396 -2.269 -27.975 1.00 84.50 94 GLY A O 1
ATOM 721 N N . GLY A 1 95 ? 12.852 -2.335 -26.348 1.00 81.69 95 GLY A N 1
ATOM 722 C CA . GLY A 1 95 ? 13.647 -3.052 -25.352 1.00 81.69 95 GLY A CA 1
ATOM 723 C C . GLY A 1 95 ? 13.356 -2.559 -23.935 1.00 81.69 95 GLY A C 1
ATOM 724 O O . GLY A 1 95 ? 12.398 -1.824 -23.707 1.00 81.69 95 GLY A O 1
ATOM 725 N N . ILE A 1 96 ? 14.177 -2.964 -22.966 1.00 79.94 96 ILE A N 1
ATOM 726 C CA . ILE A 1 96 ? 14.071 -2.456 -21.592 1.00 79.94 96 ILE A CA 1
ATOM 727 C C . ILE A 1 96 ? 14.468 -0.971 -21.610 1.00 79.94 96 ILE A C 1
ATOM 729 O O . ILE A 1 96 ? 15.606 -0.671 -21.979 1.00 79.94 96 ILE A O 1
ATOM 733 N N . PRO A 1 97 ? 13.56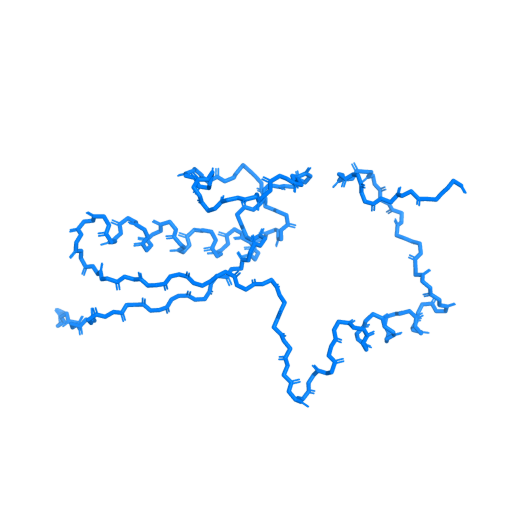8 -0.038 -21.251 1.00 70.88 97 PRO A N 1
ATOM 734 C CA . PRO A 1 97 ? 13.898 1.378 -21.275 1.00 70.88 97 PRO A CA 1
ATOM 735 C C . PRO A 1 97 ? 14.959 1.690 -20.217 1.00 70.88 97 PRO A C 1
ATOM 737 O O . PRO A 1 97 ? 14.838 1.274 -19.063 1.00 70.88 97 PRO A O 1
ATOM 740 N N . VAL A 1 98 ? 15.975 2.461 -20.604 1.00 68.62 98 VAL A N 1
ATOM 741 C CA . VAL A 1 98 ? 16.870 3.115 -19.646 1.00 68.62 98 VAL A CA 1
ATOM 742 C C . VAL A 1 98 ? 16.099 4.296 -19.073 1.00 68.62 98 VAL A C 1
ATOM 744 O O . VAL A 1 98 ? 15.736 5.221 -19.797 1.00 68.62 98 VAL A O 1
ATOM 747 N N . ILE A 1 99 ? 15.768 4.219 -17.789 1.00 66.00 99 ILE A N 1
ATOM 748 C CA . ILE A 1 99 ? 15.099 5.303 -17.078 1.00 66.00 99 ILE A CA 1
ATOM 749 C C . ILE A 1 99 ? 16.200 6.096 -16.383 1.00 66.00 99 ILE A C 1
ATOM 751 O O . ILE A 1 99 ? 16.660 5.696 -15.318 1.00 66.00 99 ILE A O 1
ATOM 755 N N . ASP A 1 100 ? 16.630 7.196 -17.002 1.00 56.03 100 ASP A N 1
ATOM 756 C CA . ASP A 1 100 ? 17.566 8.128 -16.375 1.00 56.03 100 ASP A CA 1
ATOM 757 C C . ASP A 1 100 ? 16.884 8.780 -15.165 1.00 56.03 100 ASP A C 1
ATOM 759 O O . ASP A 1 100 ? 15.926 9.549 -15.297 1.00 56.03 100 ASP A O 1
ATOM 763 N N . GLY A 1 101 ? 17.359 8.447 -13.969 1.00 58.50 101 GLY A N 1
ATOM 764 C CA . GLY A 1 101 ? 16.886 9.019 -12.717 1.00 58.50 101 GLY A CA 1
ATOM 765 C C . GLY A 1 101 ? 17.997 9.051 -11.678 1.00 58.50 101 GLY A C 1
ATOM 766 O O . GLY A 1 101 ? 18.887 8.203 -11.684 1.00 58.50 101 GLY A O 1
ATOM 767 N N . ASP A 1 102 ? 17.937 10.030 -10.776 1.00 49.47 102 ASP A N 1
ATOM 768 C CA . ASP A 1 102 ? 18.793 10.038 -9.592 1.00 49.47 102 ASP A CA 1
ATOM 769 C C . ASP A 1 102 ? 18.441 8.828 -8.720 1.00 49.47 102 ASP A C 1
ATOM 771 O O . ASP A 1 102 ? 17.260 8.554 -8.490 1.00 49.47 102 ASP A O 1
ATOM 775 N N . ASP A 1 103 ? 19.462 8.115 -8.247 1.00 48.09 103 ASP A N 1
ATOM 776 C CA . ASP A 1 103 ? 19.370 6.963 -7.348 1.00 48.09 103 ASP A CA 1
ATOM 777 C C . ASP A 1 103 ? 18.415 7.251 -6.174 1.00 48.09 103 ASP A C 1
ATOM 779 O O . ASP A 1 103 ? 18.755 7.919 -5.196 1.00 48.09 103 ASP A O 1
ATOM 783 N N . ARG A 1 104 ? 17.172 6.772 -6.290 1.00 46.84 104 ARG A N 1
ATOM 784 C CA . ARG A 1 104 ? 16.145 6.855 -5.242 1.00 46.84 104 ARG A CA 1
ATOM 785 C C . ARG A 1 104 ? 15.992 5.519 -4.534 1.00 46.84 104 ARG A C 1
ATOM 787 O O . ARG A 1 104 ? 14.879 5.029 -4.353 1.00 46.84 104 ARG A O 1
ATOM 794 N N . GLY A 1 105 ? 17.122 4.965 -4.106 1.00 44.88 105 GLY A N 1
ATOM 795 C CA . GLY A 1 105 ? 17.167 3.841 -3.184 1.00 44.88 105 GLY A CA 1
ATOM 796 C C . GLY A 1 105 ? 17.497 2.528 -3.874 1.00 44.88 105 GLY A C 1
ATOM 797 O O . GLY A 1 105 ? 16.618 1.696 -4.075 1.00 44.88 105 GLY A O 1
ATOM 798 N N . ASN A 1 106 ? 18.783 2.320 -4.164 1.00 44.19 106 ASN A N 1
ATOM 799 C CA . ASN A 1 106 ? 19.442 1.009 -4.273 1.00 44.19 106 ASN A CA 1
ATOM 800 C C . ASN A 1 106 ? 18.876 0.003 -5.296 1.00 44.19 106 ASN A C 1
ATOM 802 O O . ASN A 1 106 ? 19.284 -1.158 -5.296 1.00 44.19 106 ASN A O 1
ATOM 806 N N . HIS A 1 107 ? 17.988 0.411 -6.200 1.00 42.38 107 HIS A N 1
ATOM 807 C CA . HIS A 1 107 ? 17.460 -0.452 -7.255 1.00 42.38 107 HIS A CA 1
ATOM 808 C C . HIS A 1 107 ? 17.847 0.062 -8.648 1.00 42.38 107 HIS A C 1
ATOM 810 O O . HIS A 1 107 ? 16.983 0.385 -9.453 1.00 42.38 107 HIS A O 1
ATOM 816 N N . GLN A 1 108 ? 19.154 0.087 -8.937 1.00 35.16 108 GLN A N 1
ATOM 817 C CA . GLN A 1 108 ? 19.728 -0.362 -10.216 1.00 35.16 108 GLN A CA 1
ATOM 818 C C . GLN A 1 108 ? 21.262 -0.482 -10.108 1.00 35.16 108 GLN A C 1
ATOM 820 O O . GLN A 1 108 ? 21.973 0.509 -10.002 1.00 35.16 108 GLN A O 1
ATOM 825 N N . PHE A 1 109 ? 21.778 -1.714 -10.178 1.00 45.78 109 PHE A N 1
ATOM 826 C CA . PHE A 1 109 ? 23.166 -1.998 -10.557 1.00 45.78 109 PHE A CA 1
ATOM 827 C C . PHE A 1 109 ? 23.157 -2.736 -11.897 1.00 45.78 109 PHE A C 1
ATOM 829 O O . PHE A 1 109 ? 22.719 -3.882 -11.929 1.00 45.78 109 PHE A O 1
ATOM 836 N N . VAL A 1 110 ? 23.696 -2.115 -12.950 1.00 30.62 110 VAL A N 1
ATOM 837 C CA . VAL A 1 110 ? 24.680 -2.704 -13.879 1.00 30.62 110 VAL A CA 1
ATOM 838 C C . VAL A 1 110 ? 25.560 -1.546 -14.360 1.00 30.62 110 VAL A C 1
ATOM 840 O O . VAL A 1 110 ? 25.050 -0.474 -14.671 1.00 30.62 110 VAL A O 1
ATOM 843 N N . ARG A 1 111 ? 26.875 -1.762 -14.310 1.00 36.00 111 ARG A N 1
ATOM 844 C CA . ARG A 1 111 ? 27.931 -0.788 -14.608 1.00 36.00 111 ARG A CA 1
ATOM 845 C C . ARG A 1 111 ? 28.066 -0.507 -16.101 1.00 36.00 111 ARG A C 1
ATOM 847 O O . ARG A 1 111 ? 27.830 -1.458 -16.878 1.00 36.00 111 ARG A O 1
#

Foldseek 3Di:
DDDDDDAEAEAEAALQLLPAWQDPPSPDPVVSPDHDPAGNVGPNSPVRSVVVVVVVVCVVVVNHHYDYHHYHDDDDPVRPDPVVVQVVVQVVVVGRDDDDDDPRYDPDDDD

Radius of gyration: 18.36 Å; chains: 1; bounding box: 58×26×49 Å

Organism: Parascaris equorum (NCBI:txid6256)

Sequence (111 aa):
MQSLHIPRLIFSGDAYSMLPSGDNFGLSEYIHDSMPSNFMLGIYGESKARAEFVIRKATQTGSINAIILRPTLIFGEGETHLVSMAEKVCSKNGGIPVIDGDDRGNHQFVR

pLDDT: mean 77.19, std 15.94, range [30.62, 95.62]